Protein AF-A0A645HPC2-F1 (afdb_monomer)

Solvent-accessible surface area (backbone atoms only — not comparable to full-atom values): 4048 Å² total; per-residue (Å²): 133,92,75,75,96,61,82,92,70,80,87,43,75,65,56,48,51,43,70,71,37,64,44,85,59,47,45,50,52,50,53,52,36,70,74,64,52,85,72,54,73,71,56,52,48,65,72,39,81,87,65,51,70,70,57,52,55,56,61,79,69,109

Structure (mmCIF, N/CA/C/O backbone):
data_AF-A0A645HPC2-F1
#
_entry.id   AF-A0A645HPC2-F1
#
loop_
_atom_site.group_PDB
_atom_site.id
_atom_site.type_symbol
_atom_site.label_atom_id
_atom_site.label_alt_id
_atom_site.label_comp_id
_atom_site.label_asym_id
_atom_site.label_entity_id
_atom_site.label_seq_id
_atom_site.pdbx_PDB_ins_code
_atom_site.Cartn_x
_atom_site.Cartn_y
_atom_site.Cartn_z
_atom_site.occupancy
_atom_site.B_iso_or_equiv
_atom_site.auth_seq_id
_atom_site.auth_comp_id
_atom_site.auth_asym_id
_atom_site.auth_atom_id
_atom_site.pdbx_PDB_model_num
ATOM 1 N N . MET A 1 1 ? 22.989 6.965 -8.477 1.00 57.12 1 MET A N 1
ATOM 2 C CA . MET A 1 1 ? 21.866 6.182 -9.042 1.00 57.12 1 MET A CA 1
ATOM 3 C C . MET A 1 1 ? 22.332 5.525 -10.330 1.00 57.12 1 MET A C 1
ATOM 5 O O . MET A 1 1 ? 22.824 6.233 -11.199 1.00 57.12 1 MET A O 1
ATOM 9 N N . TYR A 1 2 ? 22.241 4.199 -10.433 1.00 78.38 2 TYR A N 1
ATOM 10 C CA . TYR A 1 2 ? 22.570 3.468 -11.661 1.00 78.38 2 TYR A CA 1
ATOM 11 C C . TYR A 1 2 ? 21.554 3.805 -12.760 1.00 78.38 2 TYR A C 1
ATOM 13 O O . TYR A 1 2 ? 20.350 3.725 -12.521 1.00 78.38 2 TYR A O 1
ATOM 21 N N . LYS A 1 3 ? 22.036 4.188 -13.948 1.00 77.31 3 LYS A N 1
ATOM 22 C CA . LYS A 1 3 ? 21.215 4.317 -15.155 1.00 77.31 3 LYS A CA 1
ATOM 23 C C . LYS A 1 3 ? 21.483 3.101 -16.045 1.00 77.31 3 LYS A C 1
ATOM 25 O O . LYS A 1 3 ? 22.637 2.912 -16.438 1.00 77.31 3 LYS A O 1
ATOM 30 N N . PRO A 1 4 ? 20.472 2.271 -16.342 1.00 78.38 4 PRO A N 1
ATOM 31 C CA . PRO A 1 4 ? 20.647 1.179 -17.285 1.00 78.38 4 PRO A CA 1
ATOM 32 C C . PRO A 1 4 ? 21.018 1.734 -18.667 1.00 78.38 4 PRO A C 1
ATOM 34 O O . PRO A 1 4 ? 20.554 2.799 -19.066 1.00 78.38 4 PRO A O 1
ATOM 37 N N . LYS A 1 5 ? 21.901 1.019 -19.375 1.00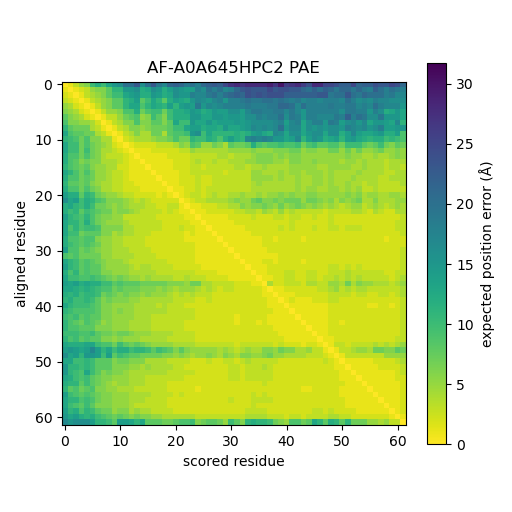 81.69 5 LYS A N 1
ATOM 38 C CA . LYS A 1 5 ? 22.390 1.402 -20.714 1.00 81.69 5 LYS A CA 1
ATOM 39 C C . LYS A 1 5 ? 21.355 1.179 -21.824 1.00 81.69 5 LYS A C 1
ATOM 41 O O . LYS A 1 5 ? 21.542 1.683 -22.923 1.00 81.69 5 LYS A O 1
ATOM 46 N N . LEU A 1 6 ? 20.316 0.398 -21.539 1.00 80.31 6 LEU A N 1
ATOM 47 C CA . LEU A 1 6 ? 19.236 0.033 -22.451 1.00 80.31 6 LEU A CA 1
ATOM 48 C C . LEU A 1 6 ? 17.901 0.310 -21.761 1.00 80.31 6 LEU A C 1
ATOM 50 O O . LEU A 1 6 ? 17.809 0.216 -20.531 1.00 80.31 6 LEU A O 1
ATOM 54 N N . GLU A 1 7 ? 16.882 0.640 -22.548 1.00 76.19 7 GLU A N 1
ATOM 55 C CA . GLU A 1 7 ? 15.519 0.772 -22.043 1.00 76.19 7 GLU A CA 1
ATOM 56 C C . GLU A 1 7 ? 15.011 -0.578 -21.525 1.00 76.19 7 GLU A C 1
ATOM 58 O O . GLU A 1 7 ? 15.383 -1.647 -22.020 1.00 76.19 7 GLU A O 1
ATOM 63 N N . LYS A 1 8 ? 14.192 -0.537 -20.469 1.00 71.81 8 LYS A N 1
ATOM 64 C CA . LYS A 1 8 ? 13.537 -1.73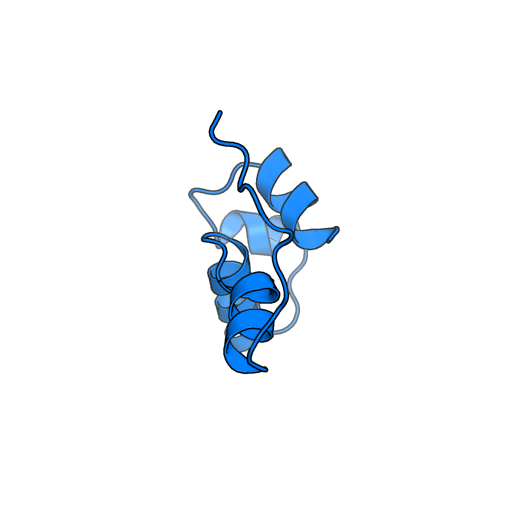9 -19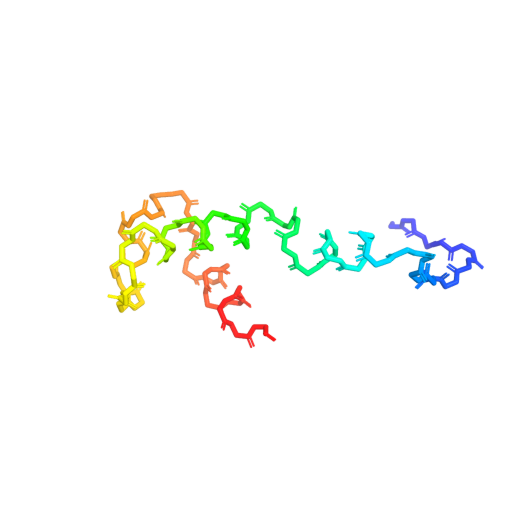.955 1.00 71.81 8 LYS A CA 1
ATOM 65 C C . LYS A 1 8 ? 12.437 -2.140 -20.929 1.00 71.81 8 LYS A C 1
ATOM 67 O O . LYS A 1 8 ? 11.319 -1.646 -20.841 1.00 71.81 8 LYS A O 1
ATOM 72 N N . GLU A 1 9 ? 12.763 -3.042 -21.838 1.00 76.62 9 GLU A N 1
ATOM 73 C CA . GLU A 1 9 ? 11.762 -3.746 -22.628 1.00 76.62 9 GLU A CA 1
ATOM 74 C C . GLU A 1 9 ? 11.203 -4.914 -21.817 1.00 76.62 9 GLU A C 1
ATOM 76 O O . GLU A 1 9 ? 11.958 -5.741 -21.303 1.00 76.62 9 GLU A O 1
ATOM 81 N N . ILE A 1 10 ? 9.876 -4.978 -21.712 1.00 79.56 10 ILE A N 1
ATOM 82 C CA . ILE A 1 10 ? 9.166 -6.123 -21.141 1.00 79.56 10 ILE A CA 1
ATOM 83 C C . ILE A 1 10 ? 9.341 -7.295 -22.103 1.00 7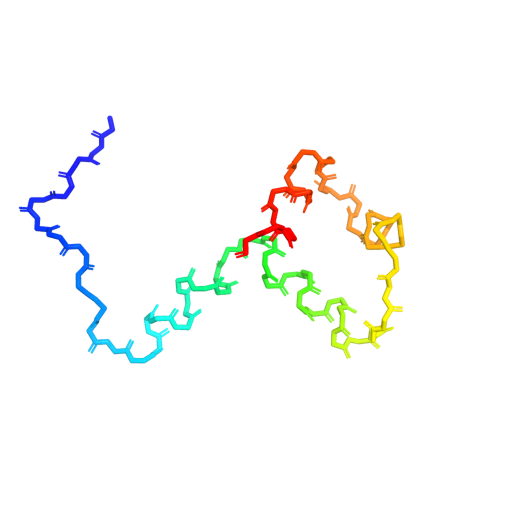9.56 10 ILE A C 1
ATOM 85 O O . ILE A 1 10 ? 8.854 -7.252 -23.233 1.00 79.56 10 ILE A O 1
ATOM 89 N N . ARG A 1 11 ? 10.008 -8.361 -21.658 1.00 82.19 11 ARG A N 1
ATOM 90 C CA . ARG A 1 11 ? 10.318 -9.512 -22.523 1.00 82.19 11 ARG A CA 1
ATOM 91 C C . ARG A 1 11 ? 9.274 -10.616 -22.434 1.00 82.19 11 ARG A C 1
ATOM 93 O O . ARG A 1 11 ? 9.189 -11.454 -23.326 1.00 82.19 11 ARG A O 1
ATOM 100 N N . CYS A 1 12 ? 8.502 -10.644 -21.349 1.00 87.06 12 CYS A N 1
ATOM 101 C CA . CYS A 1 12 ? 7.535 -11.696 -21.058 1.00 87.06 12 CYS A CA 1
ATOM 102 C C . CYS A 1 12 ? 6.298 -11.131 -20.336 1.00 87.06 12 CYS A C 1
ATOM 104 O O . CYS A 1 12 ? 6.451 -10.266 -19.469 1.00 87.06 12 CYS A O 1
ATOM 106 N N . PR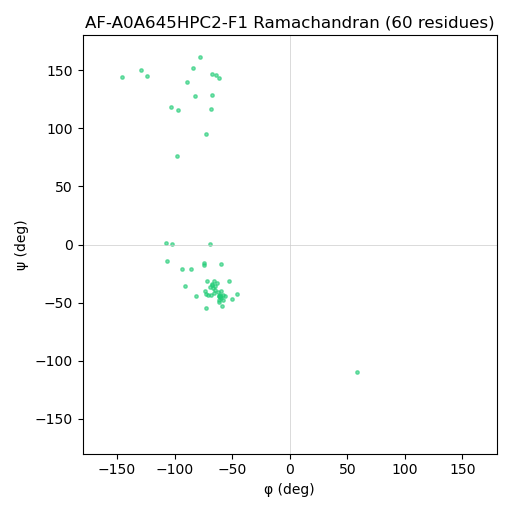O A 1 13 ? 5.083 -11.655 -20.598 1.00 89.19 13 PRO A N 1
ATOM 107 C CA . PRO A 1 13 ? 3.874 -11.281 -19.857 1.00 89.19 13 PRO A CA 1
ATOM 108 C C . PRO A 1 13 ? 4.004 -11.413 -18.333 1.00 89.19 13 PRO A C 1
ATOM 110 O O . PRO A 1 13 ? 3.412 -10.636 -17.589 1.00 89.19 13 PRO A O 1
ATOM 113 N N . LEU A 1 14 ? 4.811 -12.366 -17.855 1.00 89.69 14 LEU A N 1
ATOM 114 C CA . LEU A 1 14 ? 5.087 -12.521 -16.427 1.00 89.69 14 LEU A CA 1
ATOM 115 C C . LEU A 1 14 ? 5.861 -11.324 -15.860 1.00 89.69 14 LEU A C 1
ATOM 117 O O . LEU A 1 14 ? 5.554 -10.852 -14.770 1.00 89.69 14 LEU A O 1
ATOM 121 N N . GLU A 1 15 ? 6.847 -10.827 -16.605 1.00 89.69 15 GLU A N 1
ATOM 122 C CA . GLU A 1 15 ? 7.651 -9.669 -16.209 1.00 89.69 15 GLU A CA 1
ATOM 123 C C . GLU A 1 15 ? 6.786 -8.407 -16.137 1.00 89.69 15 GLU A C 1
ATOM 125 O O . GLU A 1 15 ? 6.899 -7.640 -15.187 1.00 89.69 15 GLU A O 1
ATOM 130 N N . TYR A 1 16 ? 5.847 -8.255 -17.076 1.00 88.38 16 TYR A N 1
ATOM 131 C CA . TYR A 1 16 ? 4.845 -7.191 -17.033 1.00 88.38 16 TYR A CA 1
ATOM 132 C C . TYR A 1 16 ? 3.951 -7.275 -15.794 1.00 88.38 16 TYR A C 1
ATOM 134 O O . TYR A 1 16 ? 3.766 -6.283 -15.092 1.00 88.38 16 TYR A O 1
ATOM 142 N N . GLY A 1 17 ? 3.420 -8.465 -15.496 1.00 89.25 17 GLY A N 1
ATOM 143 C CA . GLY A 1 17 ? 2.598 -8.673 -14.307 1.00 89.25 17 GLY A CA 1
ATOM 144 C C . GLY A 1 17 ? 3.359 -8.312 -13.031 1.00 89.25 17 GLY A C 1
ATOM 145 O O . GLY A 1 17 ? 2.867 -7.544 -12.206 1.00 89.25 17 GLY A O 1
ATOM 146 N N . LEU A 1 18 ? 4.596 -8.795 -12.905 1.00 89.94 18 LEU A N 1
ATOM 147 C CA . LEU A 1 18 ? 5.455 -8.494 -11.762 1.00 89.94 18 LEU A CA 1
ATOM 148 C C . LEU A 1 18 ? 5.802 -7.003 -11.651 1.00 89.94 18 LEU A C 1
ATOM 150 O O . LEU A 1 18 ? 5.908 -6.506 -10.534 1.00 89.94 18 LEU A O 1
ATOM 154 N N . ASP A 1 19 ? 5.937 -6.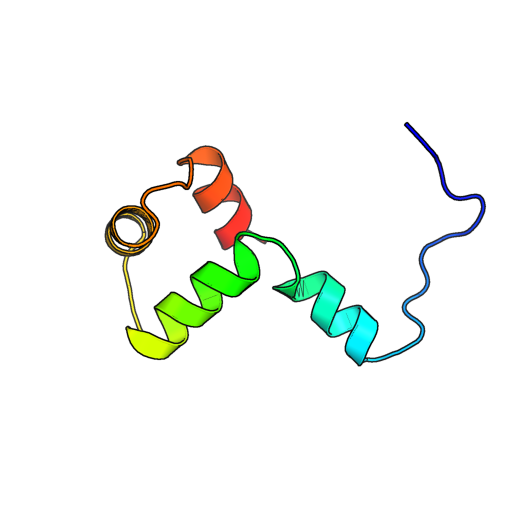273 -12.757 1.00 87.81 19 ASP A N 1
ATOM 155 C CA . ASP A 1 19 ? 6.136 -4.819 -12.716 1.00 87.81 19 ASP A CA 1
ATOM 156 C C . ASP A 1 19 ? 4.891 -4.080 -12.186 1.00 87.81 19 ASP A C 1
ATOM 158 O O . ASP A 1 19 ? 5.006 -3.116 -11.424 1.00 87.81 19 ASP A O 1
ATOM 162 N N . ILE A 1 20 ? 3.691 -4.583 -12.503 1.00 86.94 20 ILE A N 1
ATOM 163 C CA . ILE A 1 20 ? 2.423 -4.017 -12.026 1.00 86.94 20 ILE A CA 1
ATOM 164 C C . ILE A 1 20 ? 2.196 -4.305 -10.537 1.00 86.94 20 ILE A C 1
ATOM 166 O O . ILE A 1 20 ? 1.951 -3.374 -9.766 1.00 86.94 20 ILE A O 1
ATOM 170 N N . PHE A 1 21 ? 2.236 -5.571 -10.108 1.00 87.75 21 PHE A N 1
ATOM 171 C CA . PHE A 1 21 ? 1.832 -5.951 -8.746 1.00 87.75 21 PHE A CA 1
ATOM 172 C C . PHE A 1 21 ? 2.988 -6.315 -7.814 1.00 87.75 21 PHE A C 1
ATOM 174 O O . PHE A 1 21 ? 2.786 -6.328 -6.608 1.00 87.75 21 PHE A O 1
ATOM 181 N N . GLY A 1 22 ? 4.205 -6.547 -8.311 1.00 87.88 22 GLY A N 1
ATOM 182 C CA . GLY A 1 22 ? 5.339 -7.049 -7.519 1.00 87.88 22 GLY A CA 1
ATOM 183 C C . GLY A 1 22 ? 5.918 -6.074 -6.486 1.00 87.88 22 GLY A C 1
ATOM 184 O O . GLY A 1 22 ? 6.862 -6.413 -5.774 1.00 87.88 22 GLY A O 1
ATOM 185 N N . GLY A 1 23 ? 5.369 -4.864 -6.368 1.00 89.75 23 GLY A N 1
ATOM 186 C CA . GLY A 1 23 ? 5.721 -3.935 -5.297 1.00 89.75 23 GLY A CA 1
ATOM 187 C C . GLY A 1 23 ? 5.255 -4.428 -3.921 1.00 89.75 23 GLY A C 1
ATOM 188 O O . GLY A 1 23 ? 4.176 -5.002 -3.791 1.00 89.75 23 GLY A O 1
ATOM 189 N N . LYS A 1 24 ? 6.031 -4.120 -2.866 1.00 89.56 24 LYS A N 1
ATOM 190 C CA . LYS A 1 24 ? 5.730 -4.489 -1.462 1.00 89.56 24 LYS A CA 1
ATOM 191 C C . LYS A 1 24 ? 4.270 -4.219 -1.064 1.00 89.56 24 LYS A C 1
ATOM 193 O O . LYS A 1 24 ? 3.665 -5.026 -0.364 1.00 89.56 24 LYS A O 1
ATOM 198 N N . TRP A 1 25 ? 3.732 -3.069 -1.471 1.00 93.88 25 TRP A N 1
ATOM 199 C CA . TRP A 1 25 ? 2.398 -2.618 -1.071 1.00 93.88 25 TRP A CA 1
ATOM 200 C C . TRP A 1 25 ? 1.297 -3.069 -2.030 1.00 93.88 25 TRP A C 1
ATOM 202 O O . TRP A 1 25 ? 0.227 -3.438 -1.559 1.00 93.88 25 TRP A O 1
ATOM 212 N N . ASN A 1 26 ? 1.569 -3.125 -3.338 1.00 93.69 26 ASN A N 1
ATOM 213 C CA . ASN A 1 26 ? 0.596 -3.544 -4.352 1.00 93.69 26 ASN A CA 1
ATOM 214 C C . ASN A 1 26 ? 0.094 -4.963 -4.070 1.00 93.69 26 ASN A C 1
ATOM 216 O O . ASN A 1 26 ? -1.109 -5.161 -3.916 1.00 93.69 26 ASN A O 1
ATOM 220 N N . SER A 1 27 ? 1.012 -5.921 -3.897 1.00 93.00 27 SER A N 1
ATOM 221 C CA . SER A 1 27 ? 0.657 -7.305 -3.560 1.00 93.00 27 SER A CA 1
ATOM 222 C C . SER A 1 27 ? -0.192 -7.395 -2.294 1.00 93.00 27 SER A C 1
ATOM 224 O O . SER A 1 27 ? -1.185 -8.112 -2.267 1.00 93.00 27 SER A O 1
ATOM 226 N N . ARG A 1 28 ? 0.164 -6.651 -1.239 1.00 93.44 28 ARG A N 1
ATOM 227 C CA . ARG A 1 28 ? -0.556 -6.709 0.043 1.00 93.44 28 ARG A CA 1
ATOM 228 C C . ARG A 1 28 ? -1.960 -6.129 -0.054 1.00 93.44 28 ARG A C 1
ATOM 230 O O . ARG A 1 28 ? -2.889 -6.750 0.447 1.00 93.44 28 ARG A O 1
ATOM 237 N N . ILE A 1 29 ? -2.120 -4.988 -0.723 1.00 94.56 29 ILE A N 1
ATOM 238 C CA . ILE A 1 29 ? -3.435 -4.378 -0.951 1.00 94.56 29 ILE A CA 1
ATOM 239 C C . ILE A 1 29 ? -4.318 -5.325 -1.763 1.00 94.56 29 ILE A C 1
ATOM 241 O O . ILE A 1 29 ? -5.470 -5.531 -1.396 1.00 94.56 29 ILE A O 1
ATOM 245 N N . ILE A 1 30 ? -3.776 -5.942 -2.819 1.00 94.06 30 ILE A N 1
ATOM 246 C CA . ILE A 1 30 ? -4.511 -6.916 -3.635 1.00 94.06 30 ILE A CA 1
ATOM 247 C C . ILE A 1 30 ? -4.962 -8.102 -2.780 1.00 94.06 30 ILE A C 1
ATOM 249 O O . ILE A 1 30 ? -6.128 -8.472 -2.853 1.00 94.06 30 ILE A O 1
ATOM 253 N N . CYS A 1 31 ? -4.090 -8.664 -1.935 1.00 94.31 31 CYS A N 1
ATOM 254 C CA . CYS A 1 31 ? -4.469 -9.758 -1.038 1.00 94.31 31 CYS A CA 1
ATOM 255 C C . CYS A 1 31 ? -5.585 -9.351 -0.065 1.00 94.31 31 CYS A C 1
ATOM 257 O O . CYS A 1 31 ? -6.562 -10.079 0.080 1.00 94.31 31 CYS A O 1
ATOM 259 N N . VAL A 1 32 ? -5.476 -8.171 0.552 1.00 95.19 32 VAL A N 1
ATOM 260 C CA . VAL A 1 32 ? -6.493 -7.655 1.481 1.00 95.19 32 VAL A CA 1
ATOM 261 C C . VAL A 1 32 ? -7.841 -7.462 0.782 1.00 95.19 32 VAL A C 1
ATOM 263 O O . VAL A 1 32 ? -8.873 -7.852 1.323 1.00 95.19 32 VAL A O 1
ATOM 266 N N . LEU A 1 33 ? -7.853 -6.892 -0.425 1.00 95.19 33 LEU A N 1
ATOM 267 C CA . LEU A 1 33 ? -9.080 -6.694 -1.203 1.00 95.19 33 LEU A CA 1
ATOM 268 C C . LEU A 1 33 ? -9.642 -8.009 -1.757 1.00 95.19 33 LEU A C 1
ATOM 270 O O . LEU A 1 33 ? -10.853 -8.145 -1.887 1.00 95.19 33 LEU A O 1
ATOM 274 N N . ALA A 1 34 ? -8.797 -8.992 -2.065 1.00 96.06 34 ALA A N 1
ATOM 275 C CA . ALA A 1 34 ? -9.251 -10.314 -2.485 1.00 96.06 34 ALA A CA 1
ATOM 276 C C . ALA A 1 34 ? -9.976 -11.053 -1.349 1.00 96.06 34 ALA A C 1
ATOM 278 O O . ALA A 1 34 ? -10.966 -11.734 -1.600 1.00 96.06 34 ALA A O 1
ATOM 279 N N . GLU A 1 35 ? -9.508 -10.892 -0.109 1.00 96.62 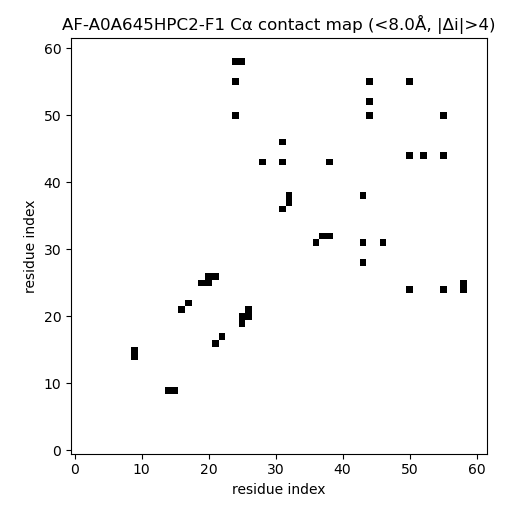35 GLU A N 1
ATOM 280 C CA . GLU A 1 35 ? -10.100 -11.524 1.073 1.00 96.62 35 GLU A CA 1
ATOM 281 C C . GLU A 1 35 ? -11.320 -10.760 1.610 1.00 96.62 35 GLU A C 1
ATOM 283 O O . GLU A 1 35 ? -12.335 -11.366 1.945 1.00 96.62 35 GLU A O 1
ATOM 288 N N . LYS A 1 36 ? -11.242 -9.426 1.694 1.00 95.38 36 LYS A N 1
ATOM 289 C CA . LYS A 1 36 ? -12.271 -8.578 2.329 1.00 95.38 36 LYS A CA 1
ATOM 290 C C . LYS A 1 36 ? -13.191 -7.865 1.340 1.00 95.38 36 LYS A C 1
ATOM 292 O O . LYS A 1 36 ? -14.085 -7.129 1.754 1.00 95.38 36 LYS A O 1
AT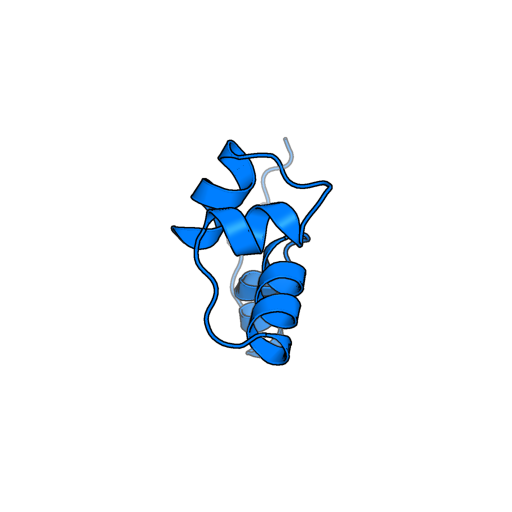OM 297 N N . HIS A 1 37 ? -12.991 -8.085 0.044 1.00 93.81 37 HIS A N 1
ATOM 298 C CA . HIS A 1 37 ? -13.719 -7.446 -1.045 1.00 93.81 37 HIS A CA 1
ATOM 299 C C . HIS A 1 37 ? -13.602 -5.915 -1.020 1.00 93.81 37 HIS A C 1
ATOM 301 O O . HIS A 1 37 ? -12.555 -5.354 -1.338 1.00 93.81 37 HIS A O 1
ATOM 307 N N . ILE A 1 38 ? -14.690 -5.219 -0.695 1.00 94.81 38 ILE A N 1
ATOM 308 C CA . ILE A 1 38 ? -14.791 -3.769 -0.836 1.00 94.81 38 ILE A CA 1
ATOM 309 C C . ILE A 1 38 ? -14.480 -3.127 0.509 1.00 94.81 38 ILE A C 1
ATOM 311 O O . ILE A 1 38 ? -15.233 -3.279 1.467 1.00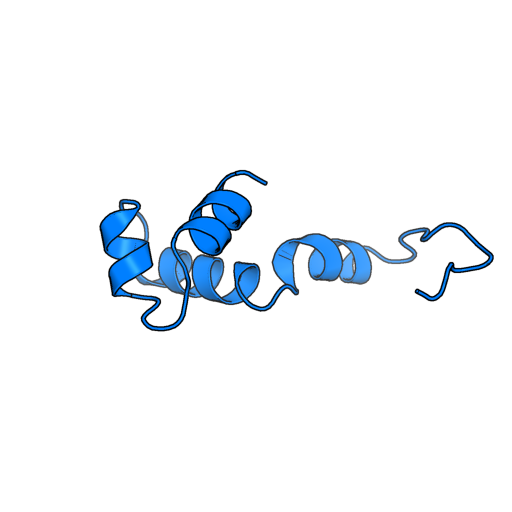 94.81 38 ILE A O 1
ATOM 315 N N . LEU A 1 39 ? -13.393 -2.361 0.547 1.00 96.12 39 LEU A N 1
ATOM 316 C CA . LEU A 1 39 ? -12.971 -1.593 1.711 1.00 96.12 39 LEU A CA 1
ATOM 317 C C . LEU A 1 39 ? -12.830 -0.117 1.348 1.00 96.12 39 LEU A C 1
ATOM 319 O O . LEU A 1 39 ? -12.380 0.244 0.259 1.00 96.12 39 LEU A O 1
ATOM 323 N N . ARG A 1 40 ? -13.167 0.754 2.293 1.00 96.50 40 ARG A N 1
ATOM 324 C CA . ARG A 1 40 ? -12.855 2.181 2.235 1.00 96.50 40 ARG A CA 1
ATOM 325 C C . ARG A 1 40 ? -11.397 2.422 2.603 1.00 96.50 40 ARG A C 1
ATOM 327 O O . ARG A 1 40 ? -10.754 1.622 3.275 1.00 96.50 40 ARG A O 1
ATOM 334 N N . TYR A 1 41 ? -10.892 3.590 2.221 1.00 95.25 41 TYR A N 1
ATOM 335 C CA . TYR A 1 41 ? -9.497 3.983 2.433 1.00 95.25 41 TYR A CA 1
ATOM 336 C C . TYR A 1 41 ? -9.008 3.787 3.881 1.00 95.25 41 TYR A C 1
ATOM 338 O O . TYR A 1 41 ? -7.955 3.196 4.111 1.00 95.25 41 TYR A O 1
ATOM 346 N N . SER A 1 42 ? -9.793 4.227 4.870 1.00 94.62 42 SER A N 1
ATOM 347 C CA . SER A 1 42 ? -9.455 4.066 6.289 1.00 94.62 42 SER A CA 1
ATOM 348 C C . SER A 1 42 ? -9.445 2.606 6.742 1.00 94.62 42 SER A C 1
ATOM 350 O O . SER A 1 42 ? -8.666 2.249 7.616 1.00 94.62 42 SER A O 1
ATOM 352 N N . GLU A 1 43 ? -10.289 1.762 6.150 1.00 95.88 43 GLU A N 1
ATOM 353 C CA . GLU A 1 43 ? -10.367 0.334 6.467 1.00 95.88 43 GLU A CA 1
ATOM 354 C C . GLU A 1 43 ? -9.140 -0.397 5.904 1.00 95.88 43 GLU A C 1
ATOM 356 O O . GLU A 1 43 ? -8.501 -1.156 6.626 1.00 95.88 43 GLU A O 1
ATOM 361 N N . ILE A 1 44 ? -8.720 -0.070 4.674 1.00 95.44 44 ILE A N 1
ATOM 362 C CA . ILE A 1 44 ? -7.464 -0.571 4.085 1.00 95.44 44 ILE A CA 1
ATOM 363 C C . ILE A 1 44 ? -6.262 -0.137 4.933 1.00 95.44 44 ILE A C 1
ATOM 365 O O . ILE A 1 44 ? -5.371 -0.938 5.213 1.00 95.44 44 ILE A O 1
ATOM 369 N N . ARG A 1 45 ? -6.236 1.128 5.371 1.00 94.50 45 ARG A N 1
ATOM 370 C CA . ARG A 1 45 ? -5.170 1.657 6.233 1.00 94.50 45 ARG A CA 1
ATOM 371 C C . ARG A 1 45 ? -5.102 0.935 7.578 1.00 94.50 45 ARG A C 1
ATOM 373 O O . ARG A 1 45 ? -4.008 0.659 8.051 1.00 94.50 45 ARG A O 1
ATOM 380 N N . ASN A 1 46 ? -6.249 0.638 8.186 1.00 93.94 46 ASN A N 1
ATOM 381 C CA . ASN A 1 46 ? -6.302 -0.083 9.458 1.00 93.94 46 ASN A CA 1
ATOM 382 C C . ASN A 1 46 ? -5.833 -1.535 9.312 1.00 93.94 46 ASN A C 1
ATOM 384 O O . ASN A 1 46 ? -5.190 -2.055 10.219 1.00 93.94 46 ASN A O 1
ATOM 388 N N . GLU A 1 47 ? -6.108 -2.164 8.168 1.00 94.50 47 GLU A N 1
ATOM 389 C CA . GLU A 1 47 ? -5.616 -3.510 7.877 1.00 94.50 47 GLU A CA 1
ATOM 390 C C . GLU A 1 47 ? -4.097 -3.543 7.666 1.00 94.50 47 GLU A C 1
ATOM 392 O O . GLU A 1 47 ? -3.406 -4.480 8.067 1.00 94.50 47 GLU A O 1
ATOM 397 N N . MET A 1 48 ? -3.556 -2.500 7.039 1.00 92.19 48 MET A N 1
ATOM 398 C CA . MET A 1 48 ? -2.135 -2.384 6.733 1.00 92.19 48 MET A CA 1
ATOM 399 C C . MET A 1 48 ? -1.409 -1.532 7.780 1.00 92.19 48 MET A C 1
ATOM 401 O O . MET A 1 48 ? -1.049 -0.385 7.531 1.00 92.19 48 MET A O 1
ATOM 405 N N . THR A 1 49 ? -1.157 -2.108 8.956 1.00 87.06 49 THR A N 1
ATOM 406 C CA . THR A 1 49 ? -0.615 -1.401 10.137 1.00 87.06 49 THR A CA 1
ATOM 407 C C . THR A 1 49 ? 0.760 -0.740 9.952 1.00 87.06 49 THR A C 1
ATOM 409 O O . THR A 1 49 ? 1.126 0.126 10.743 1.00 87.06 49 THR A O 1
ATOM 412 N N . ASP A 1 50 ? 1.522 -1.104 8.918 1.00 91.69 50 ASP A N 1
ATOM 413 C CA . ASP A 1 50 ? 2.869 -0.594 8.641 1.00 91.69 50 ASP A CA 1
ATOM 414 C C . ASP A 1 50 ? 2.957 0.380 7.449 1.00 91.69 50 ASP A C 1
ATOM 416 O O . ASP A 1 50 ? 4.057 0.833 7.117 1.00 91.69 50 ASP A O 1
ATOM 420 N N . ILE A 1 51 ? 1.841 0.714 6.784 1.00 93.62 51 ILE A N 1
ATOM 421 C CA . ILE A 1 51 ? 1.848 1.647 5.645 1.00 93.62 51 ILE A CA 1
ATOM 422 C C . ILE A 1 51 ? 1.673 3.103 6.095 1.00 93.62 51 ILE A C 1
ATOM 424 O O . ILE A 1 51 ? 0.858 3.426 6.959 1.00 93.62 51 ILE A O 1
ATOM 428 N N . THR A 1 52 ? 2.413 4.020 5.469 1.00 94.44 52 THR A N 1
ATOM 429 C CA . THR A 1 52 ? 2.187 5.459 5.652 1.00 94.44 52 THR A CA 1
ATOM 430 C C . THR A 1 52 ? 1.078 5.953 4.729 1.00 94.44 52 THR A C 1
ATOM 432 O O . THR A 1 52 ? 0.876 5.425 3.637 1.00 94.44 52 THR A O 1
ATOM 435 N N . ASP A 1 53 ? 0.383 7.012 5.144 1.00 94.50 53 ASP A N 1
ATOM 436 C CA . ASP A 1 53 ? -0.731 7.584 4.381 1.00 94.50 53 ASP A CA 1
ATOM 437 C C . ASP A 1 53 ? -0.310 8.018 2.965 1.00 94.50 53 ASP A C 1
ATOM 439 O O . ASP A 1 53 ? -0.943 7.659 1.976 1.00 94.50 53 ASP A O 1
ATOM 443 N N . ALA A 1 54 ? 0.848 8.676 2.851 1.00 95.19 54 ALA A N 1
ATOM 444 C CA . ALA A 1 54 ? 1.402 9.090 1.565 1.00 95.19 54 ALA A CA 1
ATOM 445 C C . ALA A 1 54 ? 1.669 7.905 0.621 1.00 95.19 54 ALA A C 1
ATOM 447 O O . ALA A 1 54 ? 1.406 7.996 -0.579 1.00 95.19 54 ALA A O 1
ATOM 448 N N . VAL A 1 55 ? 2.176 6.784 1.149 1.00 94.25 55 VAL A N 1
ATOM 449 C CA . VAL A 1 55 ? 2.454 5.589 0.342 1.00 94.25 55 VAL A CA 1
ATOM 450 C C . VAL A 1 55 ? 1.156 4.888 -0.046 1.00 94.25 55 VAL A C 1
ATOM 452 O O . VAL A 1 55 ? 1.030 4.470 -1.195 1.00 94.25 55 VAL A O 1
ATOM 455 N N . LEU A 1 56 ? 0.175 4.800 0.856 1.00 95.19 56 LEU A N 1
ATOM 456 C CA . LEU A 1 56 ? -1.132 4.213 0.559 1.00 95.19 56 LEU A CA 1
ATOM 457 C C . LEU A 1 56 ? -1.860 4.997 -0.541 1.00 95.19 56 LEU A C 1
ATOM 459 O O . LEU A 1 56 ? -2.276 4.408 -1.538 1.00 95.19 56 LEU A O 1
ATOM 463 N N . ALA A 1 57 ? -1.939 6.322 -0.406 1.00 95.56 57 ALA A N 1
ATOM 464 C CA . ALA A 1 57 ? -2.555 7.197 -1.398 1.00 95.56 57 ALA A CA 1
ATOM 465 C C . ALA A 1 57 ? -1.850 7.114 -2.762 1.00 95.56 57 ALA A C 1
ATOM 467 O O . ALA A 1 57 ? -2.512 7.007 -3.793 1.00 95.56 57 ALA A O 1
ATOM 468 N N . ALA A 1 58 ? -0.512 7.114 -2.783 1.00 93.88 58 ALA A N 1
ATOM 469 C CA . ALA A 1 58 ? 0.253 6.964 -4.020 1.00 93.88 58 ALA A CA 1
ATOM 470 C C . ALA A 1 58 ? 0.049 5.588 -4.672 1.00 93.88 58 ALA A C 1
ATOM 472 O O . ALA A 1 58 ? 0.013 5.490 -5.897 1.00 93.88 58 ALA A O 1
ATOM 473 N N . THR A 1 59 ? -0.098 4.536 -3.863 1.00 93.19 59 THR A N 1
ATOM 474 C CA . THR A 1 59 ? -0.279 3.166 -4.352 1.00 93.19 59 THR A CA 1
ATOM 475 C C . THR A 1 59 ? -1.656 2.963 -4.978 1.00 93.19 59 THR A C 1
ATOM 477 O O . THR A 1 59 ? -1.745 2.378 -6.050 1.00 93.19 59 THR A O 1
ATOM 480 N N . LEU A 1 60 ? -2.716 3.476 -4.347 1.00 92.69 60 LEU A N 1
ATOM 481 C CA . LEU A 1 60 ? -4.095 3.348 -4.839 1.00 92.69 60 LEU A CA 1
ATOM 482 C C . LEU A 1 60 ? -4.412 4.249 -6.043 1.00 92.69 60 LEU A C 1
ATOM 484 O O . LEU A 1 60 ? -5.424 4.042 -6.703 1.00 92.69 60 LEU A O 1
ATOM 488 N N . LYS A 1 61 ? -3.589 5.272 -6.298 1.00 91.56 61 LYS A N 1
ATOM 489 C CA . LYS A 1 61 ? -3.779 6.220 -7.404 1.00 91.56 61 LYS A CA 1
ATOM 490 C C . LYS A 1 61 ? -3.181 5.745 -8.735 1.00 91.56 61 LYS A C 1
ATOM 492 O O . LYS A 1 61 ? -3.546 6.310 -9.764 1.00 91.56 61 LYS A O 1
ATOM 497 N N . LYS A 1 62 ? -2.222 4.812 -8.698 1.00 73.81 62 LYS A N 1
ATOM 498 C CA . LYS A 1 62 ? -1.592 4.249 -9.903 1.00 73.81 62 LYS A CA 1
ATOM 499 C C . LYS A 1 62 ? -2.635 3.652 -10.841 1.00 73.81 62 LYS A C 1
ATOM 501 O O . LYS A 1 62 ? -2.446 3.852 -12.059 1.00 73.81 62 LYS A O 1
#

Sequence (62 aa):
MYKPKLEKEIRCPLEYGLDIFGGKWNSRIICVLAEKHILRYSEIRNEMTDITDAVLAATLKK

Foldseek 3Di:
DDDDPDDDDDPDPVSVVCVLQVDPVSVVLVVCCVVVPDDDLVRSCVVVVPDDPVRSVVSVVD

Secondary structure (DSSP, 8-state):
-PPPSS-----SHHHHHHHHH-SHHHHHHHHHHHHH-S--HHHHHHH-TT--HHHHHHHHH-

pLDDT: mean 89.55, std 7.61, range [57.12, 96.62]

Nearest PDB structures (foldseek):
  7bzg-assembly3_J  TM=9.146E-01  e=1.063E-01  Bacillus subtilis subsp. subtilis str. 168
  2zkz-assembly3_D-2  TM=7.308E-01  e=2.199E+00  Bacillus anthracis

Organism: NCBI:txid1076179

InterPro domains:
  IPR002577 Helix-turn-helix, HxlR type [PF01638] (21-62)
  IPR002577 Helix-turn-helix, HxlR type [PS51118] (12-62)
  IPR036388 Winged helix-like DNA-binding domain superfamily [G3DSA:1.10.10.10] (2-62)
  IPR036390 Winged helix DNA-binding domain superfamily [SSF46785] (9-62)

Mean predicted aligned error: 5.71 Å

Radius of gyration: 14.6 Å; Cα contacts (8 Å, |Δi|>4): 23; chains: 1; bounding box: 37×22×33 Å